Protein AF-A0A943EDB8-F1 (afdb_monomer_lite)

Radius of gyration: 13.1 Å; chains: 1; bounding box: 34×23×34 Å

Foldseek 3Di:
DDDDDPDQDDQAAEEEEAPCDADSVVVCVVCVVSNYHYDYDRAQVSLVDDHQAYDDHDDDVVVVVVSCVVRVNPVSVVVCVVVPHHD

Sequence (87 aa):
MSAAPKGAPQQNTKIGVLAVQGDFAEHAARLRALGCETIELRCAADLDTALDAIVLPGGESTVQAALLEEFAMAGPIKRMIETGTPV

Secondary structure (DSSP, 8-state):
-----TTSPPTT-EEEEE-SSSSHHHHHHHHHHTT-EEEEE-SGGGGGS--SEEE---S-HHHHHHHHHHTT-HHHHHHHHHTT---

Structure (mmCIF, N/CA/C/O backbone):
data_AF-A0A943EDB8-F1
#
_entry.id   AF-A0A943EDB8-F1
#
loop_
_atom_site.group_PDB
_atom_site.id
_atom_site.type_symbol
_atom_site.label_atom_id
_atom_site.label_alt_id
_atom_site.label_comp_id
_atom_site.label_asym_id
_atom_site.label_entity_id
_atom_site.label_seq_id
_atom_site.pdbx_PDB_ins_code
_atom_site.Cartn_x
_atom_site.Cartn_y
_atom_site.Cartn_z
_atom_site.occupancy
_atom_site.B_iso_or_equiv
_atom_site.auth_seq_id
_atom_site.auth_comp_id
_atom_site.auth_asym_id
_atom_site.auth_atom_id
_atom_site.pdbx_PDB_model_num
ATOM 1 N N . MET A 1 1 ? -19.827 13.206 21.671 1.00 46.41 1 MET A N 1
ATOM 2 C CA . MET A 1 1 ? -19.579 12.366 20.480 1.00 46.41 1 MET A CA 1
ATOM 3 C C . MET A 1 1 ? -18.092 12.056 20.459 1.00 46.41 1 MET A C 1
ATOM 5 O O . MET A 1 1 ? -17.304 12.948 20.185 1.00 46.41 1 MET A O 1
ATOM 9 N N . SER A 1 2 ? -17.713 10.862 20.919 1.00 40.94 2 SER A N 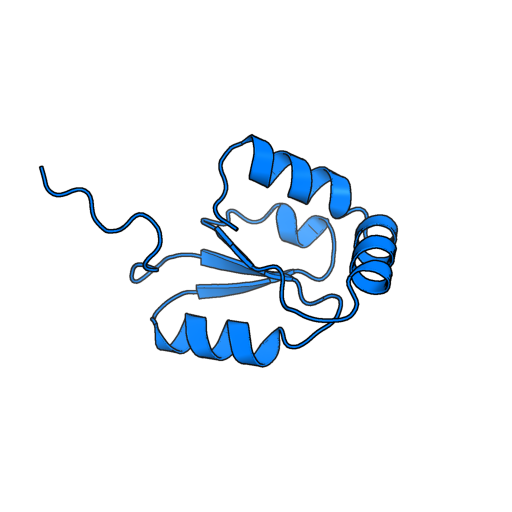1
ATOM 10 C CA . SER A 1 2 ? -16.311 10.454 21.055 1.00 40.94 2 SER A CA 1
ATOM 11 C C . SER A 1 2 ? -15.780 10.095 19.671 1.00 40.94 2 SER A C 1
ATOM 13 O O . SER A 1 2 ? -16.214 9.099 19.097 1.00 40.94 2 SER A O 1
ATOM 15 N N . ALA A 1 3 ? -14.917 10.933 19.098 1.00 45.59 3 ALA A N 1
ATOM 16 C CA . ALA A 1 3 ? -14.174 10.556 17.906 1.00 45.59 3 ALA A CA 1
ATOM 17 C C . ALA A 1 3 ? -13.204 9.441 18.314 1.00 45.59 3 ALA A C 1
ATOM 19 O O . ALA A 1 3 ? -12.255 9.684 19.059 1.00 45.59 3 ALA A O 1
ATOM 20 N N . ALA A 1 4 ? -13.489 8.211 17.882 1.00 46.53 4 ALA A N 1
ATOM 21 C CA . ALA A 1 4 ? -12.549 7.107 17.999 1.00 46.53 4 ALA A CA 1
ATOM 22 C C . ALA A 1 4 ? -11.195 7.533 17.394 1.00 46.53 4 ALA A C 1
ATOM 24 O O . ALA A 1 4 ? -11.182 8.312 16.433 1.00 46.53 4 ALA A O 1
ATOM 25 N N . PRO A 1 5 ? -10.057 7.073 17.943 1.00 46.38 5 PRO A N 1
ATOM 26 C CA . PRO A 1 5 ? -8.757 7.360 17.353 1.00 46.38 5 PRO A CA 1
ATOM 27 C C . PRO A 1 5 ? -8.783 6.941 15.880 1.00 46.38 5 PRO A C 1
ATOM 29 O O . PRO A 1 5 ? -9.039 5.783 15.560 1.00 46.38 5 PRO A O 1
ATOM 32 N N . LYS A 1 6 ? -8.539 7.909 14.992 1.00 53.75 6 LYS A N 1
ATOM 33 C CA . LYS A 1 6 ? -8.682 7.827 13.527 1.00 53.75 6 LYS A CA 1
ATOM 34 C C . LYS A 1 6 ? -7.645 6.908 12.843 1.00 53.75 6 LYS A C 1
ATOM 36 O O . LYS A 1 6 ? -7.302 7.130 11.691 1.00 53.75 6 LYS A O 1
ATOM 41 N N . GLY A 1 7 ? -7.116 5.921 13.566 1.00 51.59 7 GLY A N 1
ATOM 42 C CA . GLY A 1 7 ? -6.019 5.058 13.125 1.00 51.59 7 GLY A CA 1
ATOM 43 C C . GLY A 1 7 ? -5.909 3.716 13.854 1.00 51.59 7 GLY A C 1
ATOM 44 O O . GLY A 1 7 ? -4.925 3.015 13.654 1.00 51.59 7 GLY A O 1
ATOM 45 N N . ALA A 1 8 ? -6.875 3.339 14.701 1.00 52.97 8 ALA A N 1
ATOM 46 C CA . ALA A 1 8 ? -6.920 1.976 15.224 1.00 52.97 8 ALA A CA 1
ATOM 47 C C . ALA A 1 8 ? -7.750 1.113 14.264 1.00 52.97 8 ALA A C 1
ATOM 49 O O . ALA A 1 8 ? -8.899 1.483 14.006 1.00 52.97 8 ALA A O 1
ATOM 50 N N . PRO A 1 9 ? -7.227 -0.008 13.743 1.00 57.03 9 PRO A N 1
ATOM 51 C CA . PRO A 1 9 ? -8.052 -0.914 12.966 1.00 57.03 9 PRO A CA 1
ATOM 52 C C . PRO A 1 9 ? -9.239 -1.404 13.802 1.00 57.03 9 PRO A C 1
ATOM 54 O O . PRO A 1 9 ? -9.093 -1.728 14.983 1.00 57.03 9 PRO A O 1
ATOM 57 N N . GLN A 1 10 ? -10.432 -1.410 13.215 1.00 58.84 10 GLN A N 1
ATOM 58 C CA . GLN A 1 10 ? -11.611 -2.018 13.824 1.00 58.84 10 GLN A CA 1
ATOM 59 C C . GLN A 1 10 ? -11.729 -3.467 13.338 1.00 58.84 10 GLN A C 1
ATOM 61 O O . GLN A 1 10 ? -11.291 -3.814 12.243 1.00 58.84 10 GLN A O 1
ATOM 66 N N . GLN A 1 11 ? -12.359 -4.315 14.151 1.00 62.28 11 GLN A N 1
ATOM 67 C CA . GLN A 1 11 ? -12.792 -5.645 13.717 1.00 62.28 11 GLN A CA 1
ATOM 68 C C . GLN A 1 11 ? -13.577 -5.485 12.397 1.00 62.28 11 GLN A C 1
ATOM 70 O O . GLN A 1 11 ? -14.489 -4.659 12.358 1.00 62.28 11 GLN A O 1
ATOM 75 N N . ASN A 1 12 ? -13.197 -6.219 11.340 1.00 75.12 12 ASN A N 1
ATOM 76 C CA . ASN A 1 12 ? -13.675 -6.110 9.942 1.00 75.12 12 ASN A CA 1
ATOM 77 C C . ASN A 1 12 ? -13.052 -5.027 9.026 1.00 75.12 12 ASN A C 1
ATOM 79 O O . ASN A 1 12 ? -13.513 -4.889 7.895 1.00 75.12 12 ASN A O 1
ATOM 83 N N . THR A 1 13 ? -11.999 -4.306 9.424 1.00 88.88 13 THR A N 1
ATOM 84 C CA . THR A 1 13 ? -11.266 -3.416 8.496 1.00 88.88 13 THR A CA 1
ATOM 85 C C . THR A 1 13 ? -10.461 -4.227 7.467 1.00 88.88 13 THR A C 1
ATOM 87 O O . THR A 1 13 ? -9.660 -5.082 7.858 1.00 88.88 13 THR A O 1
ATOM 90 N N . LYS A 1 14 ? -10.634 -3.943 6.166 1.00 93.50 14 LYS A N 1
ATOM 91 C CA . LYS A 1 14 ? -9.839 -4.509 5.060 1.00 93.50 14 LYS A CA 1
ATOM 92 C C . LYS A 1 14 ? -8.647 -3.620 4.737 1.00 93.50 14 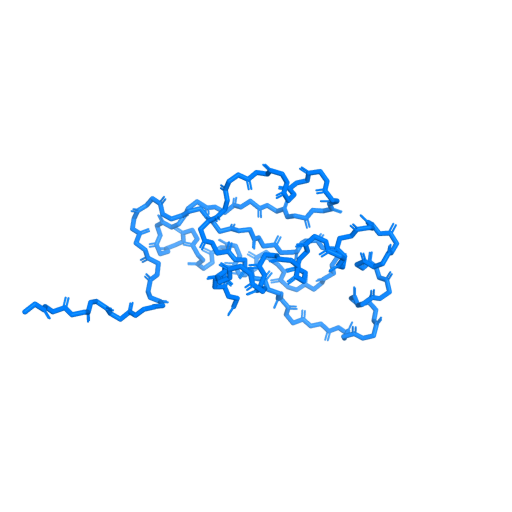LYS A C 1
ATOM 94 O O . LYS A 1 14 ? -8.811 -2.487 4.289 1.00 93.50 14 LYS A O 1
ATOM 99 N N . ILE A 1 15 ? -7.444 -4.152 4.922 1.00 94.94 15 ILE A N 1
ATOM 100 C CA . ILE A 1 15 ? -6.195 -3.409 4.744 1.00 94.94 15 ILE A CA 1
ATOM 101 C C . ILE A 1 15 ? -5.359 -4.042 3.636 1.00 94.94 15 ILE A C 1
ATOM 103 O O . ILE A 1 15 ? -5.005 -5.221 3.697 1.00 94.94 15 ILE A O 1
ATOM 107 N N . GLY A 1 16 ? -5.014 -3.243 2.630 1.00 95.00 16 GLY A N 1
ATOM 108 C CA . GLY A 1 16 ? -4.110 -3.652 1.563 1.00 95.00 1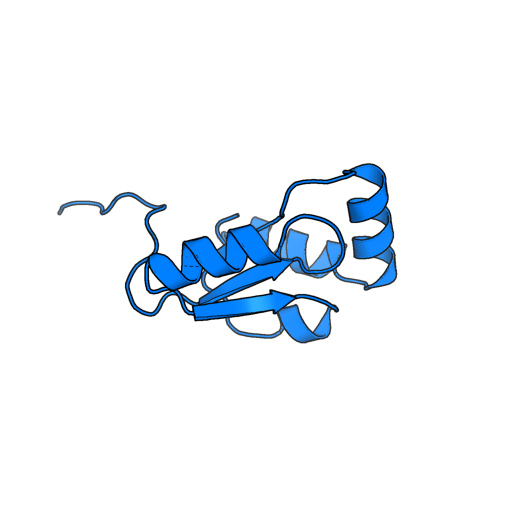6 GLY A CA 1
ATOM 109 C C . GLY A 1 16 ? -2.659 -3.479 1.997 1.00 95.00 16 GLY A C 1
ATOM 110 O O . GLY A 1 16 ? -2.249 -2.380 2.342 1.00 95.00 16 GLY A O 1
ATOM 111 N N . VAL A 1 17 ? -1.856 -4.534 1.978 1.00 94.75 17 VAL A N 1
ATOM 112 C CA . VAL A 1 17 ? -0.426 -4.476 2.299 1.00 94.75 17 VAL A CA 1
ATOM 113 C C . VAL A 1 17 ? 0.356 -4.629 1.006 1.00 94.75 17 VAL A C 1
ATOM 115 O O . VAL A 1 17 ? 0.230 -5.648 0.327 1.00 94.75 17 VAL A O 1
ATOM 118 N N . LEU A 1 18 ? 1.169 -3.633 0.655 1.00 93.19 18 LEU A N 1
ATOM 119 C CA . LEU A 1 18 ? 1.984 -3.690 -0.555 1.00 93.19 18 LEU A CA 1
ATOM 120 C C . LEU A 1 18 ? 3.002 -4.839 -0.455 1.00 93.19 18 LEU A C 1
ATOM 122 O O . LEU A 1 18 ? 3.906 -4.803 0.370 1.00 93.19 18 LEU A O 1
ATOM 126 N N . ALA A 1 19 ? 2.866 -5.859 -1.302 1.00 90.50 19 ALA A N 1
ATOM 127 C CA . ALA A 1 19 ? 3.655 -7.095 -1.275 1.00 90.50 19 ALA A CA 1
ATOM 128 C C . ALA A 1 19 ? 4.597 -7.204 -2.487 1.00 90.50 19 ALA A C 1
ATOM 130 O O . ALA A 1 19 ? 4.811 -8.281 -3.046 1.00 90.50 19 ALA A O 1
ATOM 131 N N . VAL A 1 20 ? 5.133 -6.055 -2.900 1.00 82.00 20 VAL A N 1
ATOM 132 C CA . VAL A 1 20 ? 6.016 -5.909 -4.063 1.00 82.00 20 VAL A CA 1
ATOM 133 C C . VAL A 1 20 ? 7.491 -6.009 -3.648 1.00 82.00 20 VAL A C 1
ATOM 135 O O . VAL A 1 20 ? 8.293 -6.641 -4.328 1.00 82.00 20 VAL A O 1
ATOM 138 N N . GLN A 1 21 ? 7.838 -5.433 -2.492 1.00 80.06 21 GLN A N 1
ATOM 139 C CA . GLN A 1 21 ? 9.151 -5.520 -1.846 1.00 80.06 21 GLN A CA 1
ATOM 140 C C . GLN A 1 21 ? 9.000 -5.203 -0.348 1.00 80.06 21 GLN A C 1
ATOM 142 O O . GLN A 1 21 ? 8.144 -4.398 0.018 1.00 80.06 21 GLN A O 1
ATOM 147 N N . GLY A 1 22 ? 9.831 -5.813 0.504 1.00 78.00 22 GLY A N 1
ATOM 148 C CA . GLY A 1 22 ? 9.937 -5.471 1.930 1.00 78.00 22 GLY A CA 1
ATOM 149 C C . GLY A 1 22 ? 9.246 -6.447 2.887 1.00 78.00 22 GLY A C 1
ATOM 150 O O . GLY A 1 22 ? 8.817 -7.534 2.497 1.00 78.00 22 GLY A O 1
ATOM 151 N N . ASP A 1 23 ? 9.127 -6.039 4.152 1.00 83.38 23 ASP A N 1
ATOM 152 C CA . ASP A 1 23 ? 8.650 -6.865 5.276 1.00 83.38 23 ASP A CA 1
ATOM 153 C C . ASP A 1 23 ? 7.110 -6.932 5.369 1.00 83.38 23 ASP A C 1
ATOM 155 O O . ASP A 1 23 ? 6.507 -6.756 6.434 1.00 83.38 23 ASP A O 1
ATOM 159 N N . PHE A 1 24 ? 6.428 -7.170 4.244 1.00 89.00 24 PHE A N 1
ATOM 160 C CA . PHE A 1 24 ? 4.958 -7.196 4.183 1.00 89.00 24 PHE A CA 1
ATOM 161 C C . PHE A 1 24 ? 4.343 -8.288 5.076 1.00 89.00 24 PHE A C 1
ATOM 163 O O . PHE A 1 24 ? 3.263 -8.096 5.636 1.00 89.00 24 PHE A O 1
ATOM 170 N N . ALA A 1 25 ? 5.034 -9.420 5.247 1.00 89.06 25 ALA A N 1
ATOM 171 C CA . ALA A 1 25 ? 4.535 -10.557 6.018 1.00 89.06 25 ALA A CA 1
ATOM 172 C C . ALA A 1 25 ? 4.353 -10.220 7.508 1.00 89.06 25 ALA A C 1
ATOM 174 O O . ALA A 1 25 ? 3.330 -10.576 8.096 1.00 89.06 25 ALA A O 1
ATOM 175 N N . GLU A 1 26 ? 5.297 -9.488 8.110 1.00 90.31 26 GLU A N 1
ATOM 176 C CA . GLU A 1 26 ? 5.188 -9.059 9.510 1.00 90.31 26 GLU A CA 1
ATOM 177 C C . GLU A 1 26 ? 4.051 -8.054 9.707 1.00 90.31 26 GLU A C 1
ATOM 179 O O . GLU A 1 26 ? 3.281 -8.167 10.666 1.00 90.31 26 GLU A O 1
ATOM 184 N N . HIS A 1 27 ? 3.893 -7.111 8.773 1.00 90.56 27 HIS A N 1
ATOM 185 C CA . HIS A 1 27 ? 2.797 -6.141 8.797 1.00 90.56 27 HIS A CA 1
ATOM 186 C C . HIS A 1 27 ? 1.442 -6.848 8.688 1.00 90.56 27 HIS A C 1
ATOM 188 O O . HIS A 1 27 ? 0.561 -6.636 9.523 1.00 90.56 27 HIS A O 1
ATOM 194 N N . ALA A 1 28 ? 1.290 -7.758 7.721 1.00 91.50 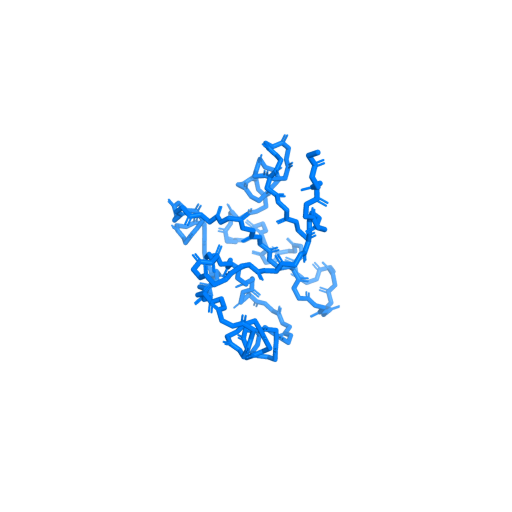28 ALA A N 1
ATOM 195 C CA . ALA A 1 28 ? 0.069 -8.532 7.542 1.00 91.50 28 ALA A CA 1
ATOM 196 C C . ALA A 1 28 ? -0.256 -9.390 8.775 1.00 91.50 28 ALA A C 1
ATOM 198 O O . ALA A 1 28 ? -1.416 -9.456 9.184 1.00 91.50 28 ALA A O 1
ATOM 199 N N . ALA A 1 29 ? 0.749 -10.015 9.396 1.00 92.06 29 ALA A N 1
ATOM 200 C CA . ALA A 1 29 ? 0.571 -10.804 10.613 1.00 92.06 29 ALA A CA 1
ATOM 201 C C . ALA A 1 29 ? 0.107 -9.944 11.799 1.00 92.06 29 ALA A C 1
ATOM 203 O O . ALA A 1 29 ? -0.840 -10.324 12.491 1.00 92.06 29 ALA A O 1
ATOM 204 N N . ARG A 1 30 ? 0.710 -8.765 12.014 1.00 92.00 30 ARG A N 1
ATOM 205 C CA . ARG A 1 30 ? 0.299 -7.847 13.091 1.00 92.00 30 ARG A CA 1
ATOM 206 C C . ARG A 1 30 ? -1.116 -7.313 12.892 1.00 92.00 30 ARG A C 1
ATOM 208 O O . ARG A 1 30 ? -1.884 -7.281 13.847 1.00 92.00 30 ARG A O 1
ATOM 215 N N . LEU A 1 31 ? -1.483 -6.944 11.668 1.00 91.62 31 LEU A N 1
ATOM 216 C CA . LEU A 1 31 ? -2.833 -6.472 11.351 1.00 91.62 31 LEU A CA 1
ATOM 217 C C . LEU A 1 31 ? -3.886 -7.572 11.545 1.00 91.62 31 LEU A C 1
ATOM 219 O O . LEU A 1 31 ? -4.918 -7.330 12.168 1.00 91.62 31 LEU A O 1
ATOM 223 N N . ARG A 1 32 ? -3.603 -8.807 11.108 1.00 91.62 32 ARG A N 1
ATOM 224 C CA . ARG A 1 32 ? -4.480 -9.962 11.376 1.00 91.62 32 ARG A CA 1
ATOM 225 C C . ARG A 1 32 ? -4.636 -10.224 12.875 1.00 91.62 32 ARG A C 1
ATOM 227 O O . ARG A 1 32 ? -5.743 -10.493 13.325 1.00 91.62 32 ARG A O 1
ATOM 234 N N . ALA A 1 33 ? -3.563 -10.094 13.660 1.00 91.81 33 ALA A N 1
ATOM 235 C CA . ALA A 1 33 ? -3.619 -10.235 15.119 1.00 91.81 33 ALA A CA 1
ATOM 236 C C . ALA A 1 33 ? -4.478 -9.151 15.802 1.00 91.81 33 ALA A C 1
ATOM 238 O O . ALA A 1 33 ? -5.023 -9.391 16.877 1.00 91.81 33 ALA A O 1
ATOM 239 N N . LEU A 1 34 ? -4.633 -7.984 15.169 1.00 91.12 34 LEU A N 1
ATOM 240 C CA . LEU A 1 34 ? -5.542 -6.913 15.592 1.00 91.12 34 LEU A CA 1
ATOM 241 C C . LEU A 1 34 ? -6.982 -7.097 15.075 1.00 91.12 34 LEU A C 1
ATOM 243 O O . LEU A 1 34 ? -7.835 -6.265 15.373 1.00 91.12 34 LEU A O 1
ATOM 247 N N . GLY A 1 35 ? -7.262 -8.167 14.322 1.00 90.44 35 GLY A N 1
ATOM 248 C CA . GLY A 1 35 ? -8.596 -8.477 13.800 1.00 90.44 35 GLY A CA 1
ATOM 249 C C . GLY A 1 35 ? -8.930 -7.849 12.444 1.00 90.44 35 GLY A C 1
ATOM 250 O O . GLY A 1 35 ? -10.096 -7.811 12.049 1.00 90.44 35 GLY A O 1
ATOM 251 N N . CYS A 1 36 ? -7.919 -7.359 11.721 1.00 93.38 36 CYS A N 1
ATOM 252 C CA . CYS A 1 36 ? -8.088 -6.875 10.351 1.00 93.38 36 CYS A CA 1
ATOM 253 C C . CYS A 1 36 ? -8.130 -8.034 9.360 1.00 93.38 36 CYS A C 1
ATOM 255 O O . CYS A 1 36 ? -7.421 -9.033 9.514 1.00 93.38 36 CYS A O 1
ATOM 257 N N . GLU A 1 37 ? -8.845 -7.830 8.262 1.00 93.75 37 GLU A N 1
ATOM 258 C CA . GLU A 1 37 ? -8.626 -8.591 7.040 1.00 93.75 37 GLU A CA 1
ATOM 259 C C . GLU A 1 37 ? -7.469 -7.943 6.270 1.00 93.75 37 GLU A C 1
ATOM 261 O O . GLU A 1 37 ? -7.418 -6.721 6.129 1.00 93.75 37 GLU A O 1
ATOM 266 N N . THR A 1 38 ? -6.517 -8.741 5.785 1.00 93.31 38 THR A N 1
ATOM 267 C CA . THR A 1 38 ? -5.373 -8.221 5.027 1.00 93.31 38 THR A CA 1
ATOM 268 C C . THR A 1 38 ? -5.280 -8.842 3.649 1.00 93.31 38 THR A C 1
ATOM 270 O O . THR A 1 38 ? -5.392 -10.061 3.498 1.00 93.31 38 THR A O 1
ATOM 273 N N . ILE A 1 39 ? -5.031 -7.989 2.660 1.00 93.75 39 ILE A N 1
ATOM 274 C CA . ILE A 1 39 ? -4.894 -8.360 1.253 1.00 93.75 39 ILE A CA 1
ATOM 275 C C . ILE A 1 39 ? -3.497 -7.960 0.801 1.00 93.75 39 ILE A C 1
ATOM 277 O O . ILE A 1 39 ? -3.063 -6.838 1.037 1.00 93.75 39 ILE A O 1
ATOM 281 N N . GLU A 1 40 ? -2.776 -8.882 0.178 1.00 94.06 40 GLU A N 1
ATOM 282 C CA . GLU A 1 40 ? -1.460 -8.595 -0.386 1.00 94.06 40 GLU A CA 1
ATOM 283 C C . GLU A 1 40 ? -1.626 -7.952 -1.762 1.00 94.06 40 GLU A C 1
ATOM 285 O O . GLU A 1 40 ? -2.207 -8.556 -2.658 1.00 94.06 40 GLU A O 1
ATOM 290 N N . LEU A 1 41 ? -1.109 -6.736 -1.930 1.00 92.94 41 LEU A N 1
ATOM 291 C CA . LEU A 1 41 ? -1.181 -5.985 -3.180 1.00 92.94 41 LEU A CA 1
ATOM 292 C C . LEU A 1 41 ? 0.101 -6.227 -3.975 1.00 92.94 41 LEU A C 1
ATOM 294 O O . LEU A 1 41 ? 1.176 -5.777 -3.570 1.00 92.94 41 LEU A O 1
ATOM 298 N N . ARG A 1 42 ? 0.002 -6.958 -5.083 1.00 91.38 42 ARG A N 1
ATOM 299 C CA . ARG A 1 42 ? 1.136 -7.372 -5.925 1.00 91.38 42 ARG A CA 1
ATOM 300 C C . ARG A 1 42 ? 1.089 -6.745 -7.315 1.00 91.38 42 ARG A C 1
ATOM 302 O O . ARG A 1 42 ? 2.117 -6.685 -7.979 1.00 91.38 42 ARG A O 1
ATOM 309 N N . CYS A 1 43 ? -0.078 -6.284 -7.752 1.00 90.56 43 CYS A N 1
ATOM 310 C CA . CYS A 1 43 ? -0.269 -5.613 -9.030 1.00 90.56 43 CYS A CA 1
ATOM 311 C C . CYS A 1 43 ? -1.388 -4.563 -8.961 1.00 90.56 43 CYS A C 1
ATOM 313 O O . CYS A 1 43 ? -2.151 -4.505 -7.996 1.00 90.56 43 CYS A O 1
ATOM 315 N N . ALA A 1 44 ? -1.515 -3.741 -10.007 1.00 90.44 44 ALA A N 1
ATOM 316 C CA . ALA A 1 44 ? -2.552 -2.711 -10.080 1.00 90.44 44 ALA A CA 1
ATOM 317 C C . ALA A 1 44 ? -3.984 -3.261 -9.951 1.00 90.44 44 ALA A C 1
ATOM 319 O O . ALA A 1 44 ? -4.819 -2.598 -9.348 1.00 90.44 44 ALA A O 1
ATOM 320 N N . ALA A 1 45 ? -4.260 -4.471 -10.449 1.00 90.31 45 ALA A N 1
ATOM 321 C CA . ALA A 1 45 ? -5.593 -5.075 -10.358 1.00 90.31 45 ALA A CA 1
ATOM 322 C C . ALA A 1 45 ? -6.016 -5.375 -8.908 1.00 90.31 45 ALA A C 1
ATOM 324 O O . ALA A 1 45 ? -7.203 -5.364 -8.596 1.00 90.31 45 ALA A O 1
ATOM 325 N N . ASP A 1 46 ? -5.063 -5.588 -7.996 1.00 91.12 46 ASP A N 1
ATOM 326 C CA . ASP A 1 46 ? -5.382 -5.816 -6.583 1.00 91.12 46 ASP A CA 1
ATOM 327 C C . ASP A 1 46 ? -5.946 -4.545 -5.920 1.00 91.12 46 ASP A C 1
ATOM 329 O O . ASP A 1 46 ? -6.729 -4.633 -4.970 1.00 91.12 46 ASP A O 1
ATOM 333 N N . LEU A 1 47 ? -5.590 -3.365 -6.448 1.00 89.19 47 LEU A N 1
ATOM 334 C CA . LEU A 1 47 ? -6.048 -2.054 -5.975 1.00 89.19 47 LEU A CA 1
ATOM 335 C C . LEU A 1 47 ? -7.500 -1.746 -6.371 1.00 89.19 47 LEU A C 1
ATOM 337 O O . LEU A 1 47 ? -8.088 -0.829 -5.804 1.00 89.19 47 LEU A O 1
ATOM 341 N N . ASP A 1 48 ? -8.094 -2.519 -7.288 1.00 88.81 48 ASP A N 1
ATOM 342 C CA . ASP A 1 48 ? -9.527 -2.427 -7.610 1.00 88.81 48 ASP A CA 1
ATOM 343 C C . ASP A 1 48 ? -10.409 -3.013 -6.492 1.00 88.81 48 ASP A C 1
ATOM 345 O O . ASP A 1 48 ? -11.634 -2.850 -6.483 1.00 88.81 48 ASP A O 1
ATOM 349 N N . THR A 1 49 ? -9.797 -3.693 -5.520 1.00 87.94 49 THR A N 1
ATOM 350 C CA . THR A 1 49 ? -10.490 -4.179 -4.330 1.00 87.94 49 THR A CA 1
ATOM 351 C C . THR A 1 49 ? -10.902 -3.009 -3.438 1.00 87.94 49 THR A C 1
ATOM 353 O O . THR A 1 49 ? -10.140 -2.073 -3.216 1.00 87.94 49 THR A O 1
ATOM 356 N N . ALA A 1 50 ? -12.101 -3.077 -2.856 1.00 88.38 50 ALA A N 1
ATOM 357 C CA . ALA A 1 50 ? -12.514 -2.120 -1.835 1.00 88.38 50 ALA A CA 1
ATOM 358 C C . ALA A 1 50 ? -11.652 -2.289 -0.567 1.00 88.38 50 ALA A C 1
ATOM 360 O O . ALA A 1 50 ? -11.754 -3.305 0.127 1.00 88.38 50 ALA A O 1
ATOM 361 N N . LEU A 1 51 ? -10.805 -1.295 -0.290 1.00 91.62 51 LEU A N 1
ATOM 362 C CA . LEU A 1 51 ? -9.876 -1.258 0.840 1.00 91.62 51 LEU A CA 1
ATOM 363 C C . LEU A 1 51 ? -10.192 -0.061 1.738 1.00 91.62 51 LEU A C 1
ATOM 365 O O . LEU A 1 51 ? -10.410 1.049 1.252 1.00 91.62 51 LEU A O 1
ATOM 369 N N . ASP A 1 52 ? -10.166 -0.283 3.049 1.00 92.50 52 ASP A N 1
ATOM 370 C CA . ASP A 1 52 ? -10.372 0.770 4.046 1.00 92.50 52 ASP A CA 1
ATOM 371 C C . ASP A 1 52 ? -9.081 1.540 4.337 1.00 92.50 52 ASP A C 1
ATOM 373 O O . ASP A 1 52 ? -9.131 2.698 4.742 1.00 92.50 52 ASP A O 1
ATOM 377 N N . ALA A 1 53 ? -7.930 0.890 4.158 1.00 93.00 53 ALA A N 1
ATOM 378 C CA . ALA A 1 53 ? -6.602 1.462 4.334 1.00 93.00 53 ALA A CA 1
ATOM 379 C C . ALA A 1 53 ? -5.571 0.685 3.509 1.00 93.00 53 ALA A C 1
ATOM 381 O O . ALA A 1 53 ? -5.807 -0.462 3.108 1.00 93.00 53 ALA A O 1
ATOM 382 N N . ILE A 1 54 ? -4.405 1.288 3.300 1.00 93.56 54 ILE A N 1
ATOM 383 C CA . ILE A 1 54 ? -3.245 0.616 2.716 1.00 93.56 54 ILE A CA 1
ATOM 384 C C . ILE A 1 54 ? -2.032 0.735 3.637 1.00 93.56 54 ILE A C 1
ATOM 386 O O . ILE A 1 54 ? -1.958 1.631 4.463 1.00 93.56 54 ILE A O 1
ATOM 390 N N . VAL A 1 55 ? -1.076 -0.176 3.499 1.00 93.06 55 VAL A N 1
ATOM 391 C CA . VAL A 1 55 ? 0.210 -0.147 4.195 1.00 93.06 55 VAL A CA 1
ATOM 392 C C . VAL A 1 55 ? 1.323 -0.214 3.166 1.00 93.06 55 VAL A C 1
ATOM 394 O O . VAL A 1 55 ? 1.369 -1.130 2.339 1.00 93.06 55 VAL A O 1
ATOM 397 N N . LEU A 1 56 ? 2.244 0.741 3.264 1.00 90.94 56 LEU A N 1
ATOM 398 C CA . LEU A 1 56 ? 3.507 0.749 2.536 1.00 90.94 56 LEU A CA 1
ATOM 399 C C . LEU A 1 56 ? 4.596 0.220 3.484 1.00 90.94 56 LEU A C 1
ATOM 401 O O . LEU A 1 56 ? 5.028 0.958 4.372 1.00 90.94 56 LEU A O 1
ATOM 405 N N . PRO A 1 57 ? 5.006 -1.059 3.374 1.00 88.06 57 PRO A N 1
ATOM 406 C CA . PRO A 1 57 ? 6.026 -1.606 4.253 1.00 88.06 57 PRO A CA 1
ATOM 407 C C . PRO A 1 57 ? 7.380 -0.949 3.977 1.00 88.06 57 PRO A C 1
ATOM 409 O O . PRO A 1 57 ? 7.644 -0.446 2.880 1.00 88.06 57 PRO A O 1
ATOM 412 N N . GLY A 1 58 ? 8.244 -0.985 4.992 1.00 83.88 58 GLY A N 1
ATOM 413 C CA . GLY A 1 58 ? 9.626 -0.532 4.879 1.00 83.88 58 GLY A CA 1
ATOM 414 C C . GLY A 1 58 ? 10.460 -1.392 3.925 1.00 83.88 58 GLY A C 1
ATOM 415 O O . GLY A 1 58 ? 10.111 -2.531 3.607 1.00 83.88 58 GLY A O 1
ATOM 416 N N . GLY A 1 59 ? 11.581 -0.830 3.478 1.00 83.12 59 GLY A N 1
ATOM 417 C CA . GLY A 1 59 ? 12.480 -1.448 2.514 1.00 83.12 59 GLY A CA 1
ATOM 418 C C . GLY A 1 59 ? 13.359 -0.404 1.832 1.00 83.12 59 GLY A C 1
ATOM 419 O O . GLY A 1 59 ? 13.659 0.643 2.407 1.00 83.12 59 GLY A O 1
ATOM 420 N N . GLU A 1 60 ? 13.733 -0.680 0.586 1.00 88.38 60 GLU A N 1
ATOM 421 C CA . GLU A 1 60 ? 14.511 0.243 -0.238 1.00 88.38 60 GLU A CA 1
ATOM 422 C C . GLU A 1 60 ? 13.561 1.108 -1.065 1.00 88.38 60 GLU A C 1
ATOM 424 O O . GLU A 1 60 ? 13.004 0.661 -2.069 1.00 88.38 60 GLU A O 1
ATOM 429 N N . SER A 1 61 ? 13.371 2.363 -0.654 1.00 87.38 61 SER A N 1
ATOM 430 C CA . SER A 1 61 ? 12.368 3.267 -1.239 1.00 87.38 61 SER A CA 1
ATOM 431 C C . SER A 1 61 ? 12.539 3.478 -2.746 1.00 87.38 61 SER A C 1
ATOM 433 O O . SER A 1 61 ? 11.550 3.538 -3.474 1.00 87.38 61 SER A O 1
ATOM 435 N N . THR A 1 62 ? 13.779 3.530 -3.239 1.00 90.12 62 THR A N 1
ATOM 436 C CA . THR A 1 62 ? 14.074 3.657 -4.676 1.00 90.12 62 THR A CA 1
ATOM 437 C C . THR A 1 62 ? 13.612 2.427 -5.457 1.00 90.12 62 THR A C 1
ATOM 439 O O . THR A 1 62 ? 13.039 2.553 -6.537 1.00 90.12 62 THR A O 1
ATOM 442 N N . VAL A 1 63 ? 13.833 1.233 -4.898 1.00 89.31 63 VAL A N 1
ATOM 443 C CA . VAL A 1 63 ? 13.416 -0.037 -5.508 1.00 89.31 63 VAL A CA 1
ATOM 444 C C . VAL A 1 63 ? 11.899 -0.155 -5.467 1.00 89.31 63 VAL A C 1
ATOM 446 O O . VAL A 1 63 ? 11.279 -0.481 -6.473 1.00 89.31 63 VAL A O 1
ATOM 449 N N . GLN A 1 64 ? 11.289 0.170 -4.328 1.00 89.12 64 GLN A N 1
ATOM 450 C CA . GLN A 1 64 ? 9.841 0.157 -4.171 1.00 89.12 64 GLN A CA 1
ATOM 451 C C . GLN A 1 64 ? 9.167 1.112 -5.165 1.00 89.12 64 GLN A C 1
ATOM 453 O O . GLN A 1 64 ? 8.220 0.709 -5.831 1.00 89.12 64 GLN A O 1
ATOM 458 N N . ALA A 1 65 ? 9.682 2.333 -5.336 1.00 90.00 65 ALA A N 1
ATOM 459 C CA . ALA A 1 65 ? 9.168 3.281 -6.322 1.00 90.00 65 ALA A CA 1
ATOM 460 C C . ALA A 1 65 ? 9.281 2.746 -7.759 1.00 90.00 65 ALA A C 1
ATOM 462 O O . ALA A 1 65 ? 8.309 2.811 -8.506 1.0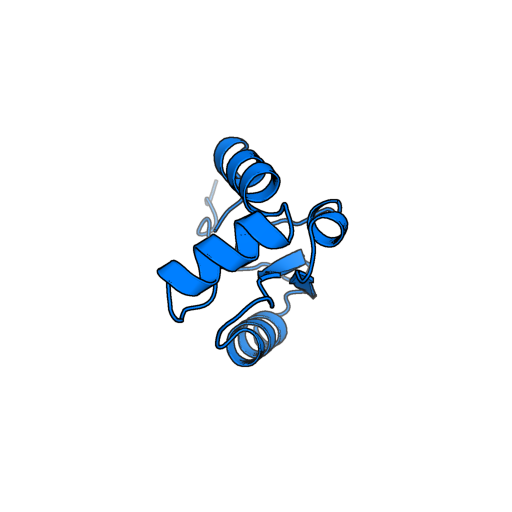0 90.00 65 ALA A O 1
ATOM 463 N N . ALA A 1 66 ? 10.428 2.167 -8.133 1.00 91.69 66 ALA A N 1
ATOM 464 C CA . ALA A 1 66 ? 10.618 1.584 -9.462 1.00 91.69 66 ALA A CA 1
ATOM 465 C C . ALA A 1 66 ? 9.634 0.435 -9.738 1.00 91.69 66 ALA A C 1
ATOM 467 O O . ALA A 1 66 ? 9.020 0.393 -10.801 1.00 91.69 66 ALA A O 1
ATOM 468 N N . LEU A 1 67 ? 9.429 -0.454 -8.762 1.00 91.31 67 LEU A N 1
ATOM 469 C CA . LEU A 1 67 ? 8.490 -1.565 -8.899 1.00 91.31 67 LEU A CA 1
ATOM 470 C C . LEU A 1 67 ? 7.032 -1.081 -8.932 1.00 91.31 67 LEU A C 1
ATOM 472 O O . LEU A 1 67 ? 6.225 -1.608 -9.688 1.00 91.31 67 LEU A O 1
ATOM 476 N N . LEU A 1 68 ? 6.677 -0.052 -8.157 1.00 92.00 68 LEU A N 1
ATOM 477 C CA . LEU A 1 68 ? 5.340 0.549 -8.209 1.00 92.00 68 LEU A CA 1
ATOM 478 C C . LEU A 1 68 ? 5.017 1.138 -9.587 1.00 92.00 68 LEU A C 1
ATOM 480 O O . LEU A 1 68 ? 3.866 1.058 -10.018 1.00 92.00 68 LEU A O 1
ATOM 484 N N . GLU A 1 69 ? 6.002 1.718 -10.271 1.00 92.81 69 GLU A N 1
ATOM 485 C CA . GLU A 1 69 ? 5.857 2.162 -11.661 1.00 92.81 69 GLU A CA 1
ATOM 486 C C . GLU A 1 69 ? 5.750 0.963 -12.618 1.00 92.81 69 GLU A C 1
ATOM 488 O O . GLU A 1 69 ? 4.844 0.923 -13.449 1.00 92.81 69 GLU A O 1
ATOM 493 N N . GLU A 1 70 ? 6.607 -0.053 -12.461 1.00 92.50 70 GLU A N 1
ATOM 494 C CA . GLU A 1 70 ? 6.613 -1.268 -13.293 1.00 92.50 70 GLU A CA 1
ATOM 495 C C . GLU A 1 70 ? 5.279 -2.031 -13.237 1.00 92.50 70 GLU A C 1
ATOM 497 O O . GLU A 1 70 ? 4.764 -2.467 -14.266 1.00 92.50 70 GLU A O 1
ATOM 502 N N . PHE A 1 71 ? 4.670 -2.129 -12.053 1.00 91.69 71 PHE A N 1
ATOM 503 C CA . PHE A 1 71 ? 3.366 -2.767 -11.854 1.00 91.69 71 PHE A CA 1
ATOM 504 C C . PHE A 1 71 ? 2.173 -1.824 -12.073 1.00 91.69 71 PHE A C 1
ATOM 506 O O . PHE A 1 71 ? 1.037 -2.210 -11.790 1.00 91.69 71 PHE A O 1
ATOM 513 N N . ALA A 1 72 ? 2.409 -0.600 -12.564 1.00 93.00 72 ALA A N 1
ATOM 514 C CA . ALA A 1 72 ? 1.399 0.439 -12.785 1.00 93.00 72 ALA A CA 1
ATOM 515 C C . ALA A 1 72 ? 0.554 0.774 -11.534 1.00 93.00 72 ALA A C 1
ATOM 517 O O . ALA A 1 72 ? -0.605 1.177 -11.631 1.00 93.00 72 ALA A O 1
ATOM 518 N N . MET A 1 73 ? 1.135 0.619 -10.344 1.00 93.44 73 MET A N 1
ATOM 519 C CA . MET A 1 73 ? 0.487 0.830 -9.046 1.00 93.44 73 MET A CA 1
ATOM 520 C C . MET A 1 73 ? 0.653 2.261 -8.524 1.00 93.44 73 MET A C 1
ATOM 522 O O . MET A 1 73 ? -0.187 2.727 -7.755 1.00 93.44 73 MET A O 1
ATOM 526 N N . ALA A 1 74 ? 1.697 2.982 -8.950 1.00 93.12 74 ALA A N 1
ATOM 527 C CA . ALA A 1 74 ? 2.007 4.327 -8.457 1.00 93.12 74 ALA A CA 1
ATOM 528 C C . ALA A 1 74 ? 0.839 5.318 -8.642 1.00 93.12 74 ALA A C 1
ATOM 530 O O . ALA A 1 74 ? 0.442 6.010 -7.703 1.00 93.12 74 ALA A O 1
ATOM 531 N N . GLY A 1 75 ? 0.243 5.351 -9.839 1.00 94.06 75 GLY A N 1
ATOM 532 C CA . GLY A 1 75 ? -0.905 6.209 -10.151 1.00 94.06 75 GLY A CA 1
ATOM 533 C C . GLY A 1 75 ? -2.154 5.889 -9.314 1.00 94.06 75 GLY A C 1
ATOM 534 O O . GLY A 1 75 ? -2.691 6.795 -8.670 1.00 94.06 75 GLY A O 1
ATOM 535 N N . PRO A 1 76 ? -2.622 4.626 -9.293 1.00 93.62 76 PRO A N 1
ATOM 536 C CA . PRO A 1 76 ? -3.738 4.205 -8.450 1.00 93.62 76 PRO A CA 1
ATOM 537 C C . PRO A 1 76 ? -3.529 4.481 -6.952 1.00 93.62 76 PRO A C 1
ATOM 539 O O . PRO A 1 76 ? -4.407 5.072 -6.327 1.00 93.62 76 PRO A O 1
ATOM 542 N N . ILE A 1 77 ? -2.357 4.162 -6.387 1.00 92.44 77 ILE A N 1
ATOM 543 C CA . ILE A 1 77 ? -2.049 4.423 -4.967 1.00 92.44 77 ILE A CA 1
ATOM 544 C C . ILE A 1 77 ? -2.100 5.921 -4.669 1.00 92.44 77 ILE A C 1
ATOM 546 O O . ILE A 1 77 ? -2.736 6.340 -3.702 1.00 92.44 77 ILE A O 1
ATOM 550 N N . LYS A 1 78 ? -1.487 6.751 -5.521 1.00 93.50 78 LYS A N 1
ATOM 551 C CA . LYS A 1 78 ? -1.540 8.208 -5.367 1.00 93.50 78 LYS A CA 1
ATOM 552 C C . LYS A 1 78 ? -2.983 8.718 -5.352 1.00 93.50 78 LYS A C 1
ATOM 554 O O . LYS A 1 78 ? -3.331 9.519 -4.490 1.00 93.50 78 LYS A O 1
ATOM 559 N N . ARG A 1 79 ? -3.831 8.215 -6.254 1.00 92.94 79 ARG A N 1
ATOM 560 C CA . ARG A 1 79 ? -5.257 8.565 -6.294 1.00 92.94 79 ARG A CA 1
ATOM 561 C C . ARG A 1 79 ? -5.971 8.173 -5.000 1.00 92.94 79 ARG A C 1
ATOM 563 O O . ARG A 1 79 ? -6.721 8.989 -4.481 1.00 92.94 79 ARG A O 1
ATOM 570 N N . MET A 1 80 ? -5.726 6.974 -4.469 1.00 91.50 80 MET A N 1
ATOM 571 C CA . MET A 1 80 ? -6.316 6.523 -3.200 1.00 91.50 80 MET A CA 1
ATOM 572 C C . MET A 1 80 ? -5.965 7.476 -2.048 1.00 91.50 80 MET A C 1
ATOM 574 O O . MET A 1 80 ? -6.854 7.937 -1.326 1.00 91.50 80 MET A O 1
ATOM 578 N N . ILE A 1 81 ? -4.689 7.856 -1.939 1.00 91.81 81 ILE A N 1
ATOM 579 C CA . ILE A 1 81 ? -4.196 8.811 -0.934 1.00 91.81 81 ILE A CA 1
ATOM 580 C C . ILE A 1 81 ? -4.888 10.168 -1.084 1.00 91.81 81 ILE A C 1
ATOM 582 O O . ILE A 1 81 ? -5.397 10.720 -0.110 1.00 91.81 81 ILE A O 1
ATOM 586 N N . GLU A 1 82 ? -4.953 10.696 -2.308 1.00 93.19 82 GLU A N 1
ATOM 587 C CA . GLU A 1 82 ? -5.619 11.969 -2.607 1.00 93.19 82 GLU A CA 1
ATOM 588 C C . GLU A 1 82 ? -7.126 11.928 -2.300 1.00 93.19 82 GLU A C 1
ATOM 590 O O . GLU A 1 82 ? -7.701 12.944 -1.909 1.00 93.19 82 GLU A O 1
ATOM 595 N N . THR A 1 83 ? -7.767 10.759 -2.417 1.00 91.38 83 THR A N 1
ATOM 596 C CA . THR A 1 83 ? -9.178 10.549 -2.046 1.00 91.38 83 THR A CA 1
ATOM 597 C C . THR A 1 83 ? -9.406 10.298 -0.553 1.00 91.38 83 THR A C 1
ATOM 599 O O . THR A 1 83 ? -10.553 10.179 -0.124 1.00 91.38 83 THR A O 1
ATOM 602 N N . GLY A 1 84 ? -8.341 10.270 0.253 1.00 90.31 84 GLY A N 1
ATOM 603 C CA . GLY A 1 84 ? -8.419 10.168 1.708 1.00 90.31 84 GLY A CA 1
ATOM 604 C C . GLY A 1 84 ? -8.312 8.750 2.265 1.00 90.31 84 GLY A C 1
ATOM 605 O O . GLY A 1 84 ? -8.658 8.554 3.431 1.00 90.31 84 GLY A O 1
ATOM 606 N N . THR A 1 85 ? -7.836 7.777 1.480 1.00 91.00 85 THR A N 1
ATOM 607 C CA . THR A 1 85 ? -7.488 6.453 2.010 1.00 91.00 85 THR A CA 1
ATOM 608 C C . THR A 1 85 ? -6.336 6.590 3.019 1.00 91.00 85 THR A C 1
ATOM 610 O O . THR A 1 85 ? -5.293 7.147 2.6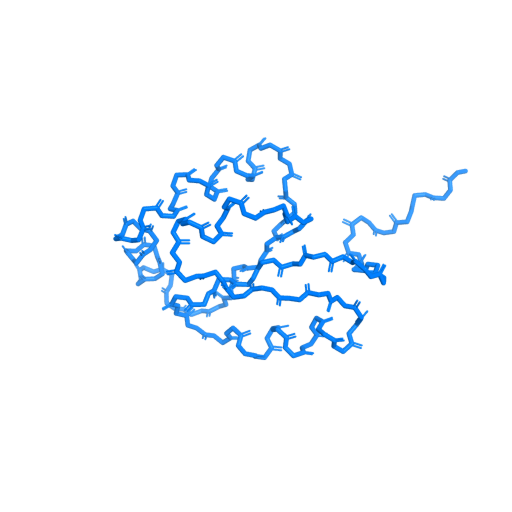68 1.00 91.00 85 THR A O 1
ATOM 613 N N . PRO A 1 86 ? -6.495 6.100 4.261 1.00 92.25 86 PRO A N 1
ATOM 614 C CA . PRO A 1 86 ? -5.415 6.028 5.243 1.00 92.25 86 PRO A CA 1
ATOM 615 C C . PRO A 1 86 ? -4.221 5.193 4.751 1.00 92.25 86 PRO A C 1
ATOM 617 O O . PRO A 1 86 ? -4.422 4.128 4.157 1.00 92.25 86 PRO A O 1
ATOM 620 N N . VAL A 1 87 ? -3.002 5.669 5.044 1.00 88.88 87 VAL A N 1
ATOM 621 C CA . VAL A 1 87 ? -1.705 5.017 4.758 1.00 88.88 87 VAL A CA 1
ATOM 622 C C . VAL A 1 87 ? -0.836 4.986 6.005 1.00 88.88 87 VAL A C 1
ATOM 624 O O . VAL A 1 87 ? -0.854 6.010 6.728 1.00 88.88 87 VAL A O 1
#

pLDDT: mean 85.57, std 13.73, range [40.94, 95.0]